Protein AF-A0AB35IP94-F1 (afdb_monomer)

Structure (mmCIF, N/CA/C/O backbone):
data_AF-A0AB35IP94-F1
#
_entry.id   AF-A0AB35IP94-F1
#
loop_
_atom_site.group_PDB
_atom_site.id
_atom_site.type_symbol
_atom_site.label_atom_id
_atom_site.label_alt_id
_atom_site.label_comp_id
_atom_site.label_asym_id
_atom_site.label_entity_id
_atom_site.label_seq_id
_atom_site.pdbx_PDB_ins_code
_atom_site.Cartn_x
_atom_site.Cartn_y
_atom_site.Cartn_z
_atom_site.occupancy
_atom_site.B_iso_or_equiv
_atom_site.auth_seq_id
_atom_site.auth_comp_id
_atom_site.auth_asym_id
_atom_site.auth_atom_id
_atom_site.pdbx_PDB_model_num
ATOM 1 N N . MET A 1 1 ? -16.765 -19.077 16.917 1.00 45.41 1 MET A N 1
ATOM 2 C CA . MET A 1 1 ? -15.746 -18.334 17.699 1.00 45.41 1 MET A CA 1
ATOM 3 C C . MET A 1 1 ? -14.908 -17.396 16.822 1.00 45.41 1 MET A C 1
ATOM 5 O O . MET A 1 1 ? -14.876 -16.208 17.112 1.00 45.41 1 MET A O 1
ATOM 9 N N . ILE A 1 2 ? -14.330 -17.874 15.710 1.00 42.56 2 ILE A N 1
ATOM 10 C CA . ILE A 1 2 ? -13.545 -17.055 14.756 1.00 42.56 2 ILE A CA 1
ATOM 11 C C . ILE A 1 2 ? -14.388 -15.956 14.077 1.00 42.56 2 ILE A C 1
ATOM 13 O O . ILE A 1 2 ? -13.947 -14.817 13.975 1.00 42.56 2 ILE A O 1
ATOM 17 N N . HIS A 1 3 ? -15.640 -16.247 13.704 1.00 39.75 3 HIS A N 1
ATOM 18 C CA . HIS A 1 3 ? -16.524 -15.259 13.068 1.00 39.75 3 HIS A CA 1
ATOM 19 C C . HIS A 1 3 ? -16.846 -14.049 13.974 1.00 39.75 3 HIS A C 1
ATOM 21 O O . HIS A 1 3 ? -16.856 -12.913 13.506 1.00 39.75 3 HIS A O 1
ATOM 27 N N . ASN A 1 4 ? -16.995 -14.269 15.289 1.00 45.69 4 ASN A N 1
ATOM 28 C CA . ASN A 1 4 ? -17.190 -13.192 16.273 1.00 45.69 4 ASN A CA 1
ATOM 29 C C . ASN A 1 4 ? -15.916 -12.373 16.526 1.00 45.69 4 ASN A C 1
ATOM 31 O O . ASN A 1 4 ? -16.014 -11.186 16.826 1.00 45.69 4 ASN A O 1
ATOM 35 N N . LEU A 1 5 ? -14.731 -12.983 16.411 1.00 46.47 5 LEU A N 1
ATOM 36 C CA . LEU A 1 5 ? -13.458 -12.257 16.442 1.00 46.47 5 LEU A CA 1
ATOM 37 C C . LEU A 1 5 ? -13.356 -11.332 15.226 1.00 46.47 5 LEU A C 1
ATOM 39 O O . LEU A 1 5 ? -13.139 -10.137 15.399 1.00 46.47 5 LEU A O 1
ATOM 43 N N . ILE A 1 6 ? -13.638 -11.849 14.026 1.00 49.59 6 ILE A N 1
ATOM 44 C CA . ILE A 1 6 ? -13.639 -11.077 12.773 1.00 49.59 6 ILE A CA 1
ATOM 45 C C . ILE A 1 6 ? -14.646 -9.915 12.829 1.00 49.59 6 ILE A C 1
ATOM 47 O O . ILE A 1 6 ? -14.316 -8.806 12.424 1.00 49.59 6 ILE A O 1
ATOM 51 N N . GLN A 1 7 ? -15.842 -10.117 13.396 1.00 44.97 7 GLN A N 1
ATOM 52 C CA . GLN A 1 7 ? -16.813 -9.028 13.579 1.00 44.97 7 GLN A CA 1
ATOM 53 C C . GLN A 1 7 ? -16.401 -7.984 14.631 1.00 44.97 7 GLN A C 1
ATOM 55 O O . GLN A 1 7 ? -16.790 -6.821 14.508 1.00 44.97 7 GLN A O 1
ATOM 60 N N . LYS A 1 8 ? -15.632 -8.366 15.663 1.00 48.12 8 LYS A N 1
ATOM 61 C CA . LYS A 1 8 ? -15.087 -7.423 16.659 1.00 48.12 8 LYS A CA 1
ATOM 62 C C . LYS A 1 8 ? -13.948 -6.577 16.096 1.00 48.12 8 LYS A C 1
ATOM 64 O O . LYS A 1 8 ? -13.815 -5.420 16.486 1.0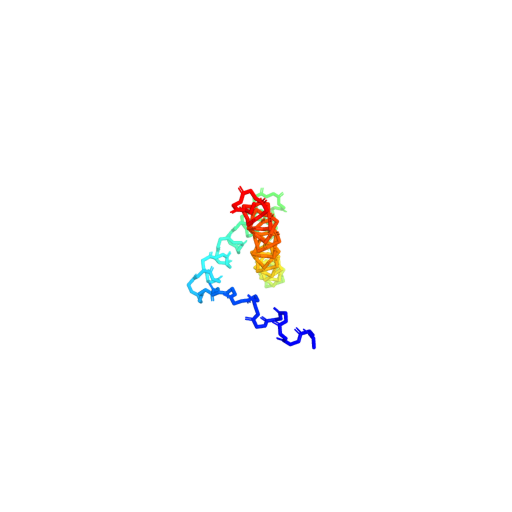0 48.12 8 LYS A O 1
ATOM 69 N N . PHE A 1 9 ? -13.189 -7.107 15.140 1.00 52.06 9 PHE A N 1
ATOM 70 C CA . PHE A 1 9 ? -12.271 -6.342 14.296 1.00 52.06 9 PHE A CA 1
ATOM 71 C C . PHE A 1 9 ? -13.034 -5.558 13.228 1.00 52.06 9 PHE A C 1
ATOM 73 O O . PHE A 1 9 ? -12.808 -5.701 12.029 1.00 52.06 9 PHE A O 1
ATOM 80 N N . LYS A 1 10 ? -13.953 -4.692 13.661 1.00 51.28 10 LYS A N 1
ATOM 81 C CA . LYS A 1 10 ? -14.643 -3.719 12.809 1.00 51.28 10 LYS A CA 1
ATOM 82 C C . LYS A 1 10 ? -13.673 -2.601 12.408 1.00 51.28 10 LYS A C 1
ATOM 84 O O . LYS A 1 10 ? -13.900 -1.423 12.669 1.00 51.28 10 LYS A O 1
ATOM 89 N N . ILE A 1 11 ? -12.558 -2.962 11.784 1.00 58.91 11 ILE A N 1
ATOM 90 C CA . ILE A 1 11 ? -11.606 -1.997 11.260 1.00 58.91 11 ILE A CA 1
ATOM 91 C C . ILE A 1 11 ? -12.276 -1.411 10.025 1.00 58.91 11 ILE A C 1
ATOM 93 O O . ILE A 1 11 ? -12.315 -2.021 8.958 1.00 58.91 11 ILE A O 1
ATOM 97 N N . LYS A 1 12 ? -12.871 -0.230 10.184 1.00 62.91 12 LYS A N 1
ATOM 98 C CA . LYS A 1 12 ? -13.316 0.581 9.053 1.00 62.91 12 LYS A CA 1
ATOM 99 C C . LYS A 1 12 ? -12.067 1.064 8.325 1.00 62.91 12 LYS A C 1
ATOM 101 O O . LYS A 1 12 ? -11.528 2.118 8.644 1.00 62.91 12 LYS A O 1
ATOM 106 N N . ILE A 1 13 ? -11.580 0.261 7.387 1.00 67.62 13 ILE A N 1
ATOM 107 C CA . ILE A 1 13 ? -10.616 0.722 6.395 1.00 67.62 13 ILE A CA 1
ATOM 108 C C . ILE A 1 13 ? -11.433 1.337 5.273 1.00 67.62 13 ILE A C 1
ATOM 110 O O . ILE A 1 13 ? -12.243 0.668 4.633 1.00 67.62 13 ILE A O 1
ATOM 114 N N . THR A 1 14 ? -11.277 2.640 5.088 1.00 79.25 14 THR A N 1
ATOM 115 C CA . THR A 1 14 ? -11.984 3.342 4.019 1.00 79.25 14 THR A CA 1
ATOM 116 C C . THR A 1 14 ? -11.302 3.074 2.680 1.00 79.25 14 THR A C 1
ATOM 118 O O . THR A 1 14 ? -10.079 2.952 2.609 1.00 79.25 14 THR A O 1
ATOM 121 N N . LEU A 1 15 ? -12.077 3.031 1.591 1.00 79.94 15 LEU A N 1
ATOM 122 C CA . LEU A 1 15 ? -11.517 2.897 0.240 1.00 79.94 15 LEU A CA 1
ATOM 123 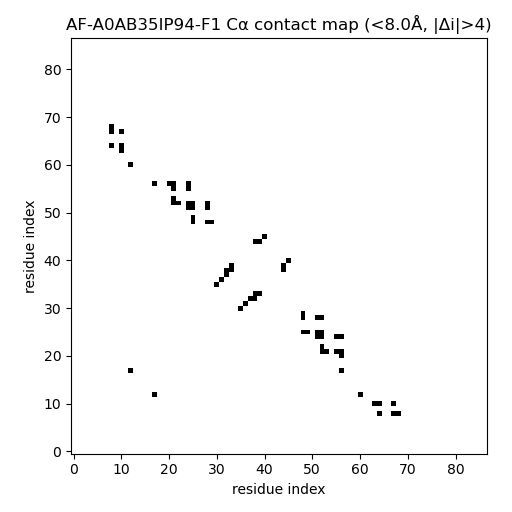C C . LEU A 1 15 ? -10.490 4.003 -0.051 1.00 79.94 15 LEU A C 1
ATOM 125 O O . LEU A 1 15 ? -9.458 3.746 -0.661 1.00 79.94 15 LEU A O 1
ATOM 129 N N . LYS A 1 16 ? -10.741 5.215 0.463 1.00 83.94 16 LYS A N 1
ATOM 130 C CA . LYS A 1 16 ? -9.811 6.344 0.383 1.00 83.94 16 LYS A CA 1
ATOM 131 C C . LYS A 1 16 ? -8.453 6.006 0.999 1.00 83.94 16 LYS A C 1
ATOM 133 O O . LYS A 1 16 ? -7.444 6.225 0.346 1.00 83.94 16 LYS A O 1
ATOM 138 N N . GLU A 1 17 ? -8.420 5.448 2.210 1.00 83.31 17 GLU A N 1
ATOM 139 C CA . GLU A 1 17 ? -7.163 5.034 2.847 1.00 83.31 17 GLU A CA 1
ATOM 140 C C . GLU A 1 17 ? -6.433 3.979 2.015 1.00 83.31 17 GLU A C 1
ATOM 142 O O . GLU A 1 17 ? -5.232 4.113 1.812 1.00 83.31 17 GLU A O 1
ATOM 147 N N . ILE A 1 18 ? -7.140 2.969 1.498 1.00 85.75 18 ILE A N 1
ATOM 148 C CA . ILE A 1 18 ? -6.529 1.920 0.663 1.00 85.75 18 ILE A CA 1
ATOM 149 C C . ILE A 1 18 ? -5.868 2.540 -0.566 1.00 85.75 18 ILE A C 1
ATOM 151 O O . ILE A 1 18 ? -4.709 2.251 -0.843 1.00 85.75 18 ILE A O 1
ATOM 155 N N . VAL A 1 19 ? -6.579 3.421 -1.271 1.00 87.50 19 VAL A N 1
ATOM 156 C CA . VAL A 1 19 ? -6.065 4.093 -2.471 1.00 87.50 19 VAL A CA 1
ATOM 157 C C . VAL A 1 19 ? -4.885 5.006 -2.135 1.00 87.50 19 VAL A C 1
ATOM 159 O O . VAL A 1 19 ? -3.898 5.014 -2.865 1.00 87.50 19 VAL A O 1
ATOM 162 N N . THR A 1 20 ? -4.943 5.745 -1.022 1.00 89.31 20 THR A N 1
ATOM 163 C CA . THR A 1 20 ? -3.832 6.600 -0.579 1.00 89.31 20 THR A CA 1
ATOM 164 C C . THR A 1 20 ? -2.590 5.778 -0.246 1.00 89.31 20 THR A C 1
ATOM 166 O O . THR A 1 20 ? -1.509 6.093 -0.737 1.00 89.31 20 THR A O 1
ATOM 169 N N . TRP A 1 21 ? -2.732 4.708 0.539 1.00 88.50 21 TRP A N 1
ATOM 170 C CA . TRP A 1 21 ? -1.613 3.834 0.889 1.00 88.50 21 TRP A CA 1
ATOM 171 C C . TRP A 1 21 ? -1.052 3.119 -0.332 1.00 88.50 21 TRP A C 1
ATOM 173 O O . TRP A 1 21 ? 0.160 3.097 -0.510 1.00 88.50 21 TRP A O 1
ATOM 183 N N . PHE A 1 22 ? -1.919 2.618 -1.211 1.00 91.56 22 PHE A N 1
ATOM 184 C CA . PHE A 1 22 ? -1.501 2.013 -2.467 1.00 91.56 22 PHE A CA 1
ATOM 185 C C . PHE A 1 22 ? -0.699 2.996 -3.324 1.00 91.56 22 PHE A C 1
ATOM 187 O O . PHE A 1 22 ? 0.390 2.656 -3.774 1.00 91.56 22 PHE A O 1
ATOM 194 N N . GLY A 1 23 ? -1.193 4.225 -3.507 1.00 89.50 23 GLY A N 1
ATOM 195 C CA . GLY A 1 23 ? -0.500 5.255 -4.281 1.00 89.50 23 GLY A CA 1
ATOM 196 C C . GLY A 1 23 ? 0.869 5.610 -3.698 1.00 89.50 23 GLY A C 1
ATOM 197 O O . GLY A 1 23 ? 1.852 5.660 -4.433 1.00 89.50 23 GLY A O 1
ATOM 198 N N . LEU A 1 24 ? 0.958 5.787 -2.376 1.00 92.12 24 LEU A N 1
ATOM 199 C CA . LEU A 1 24 ? 2.226 6.061 -1.693 1.00 92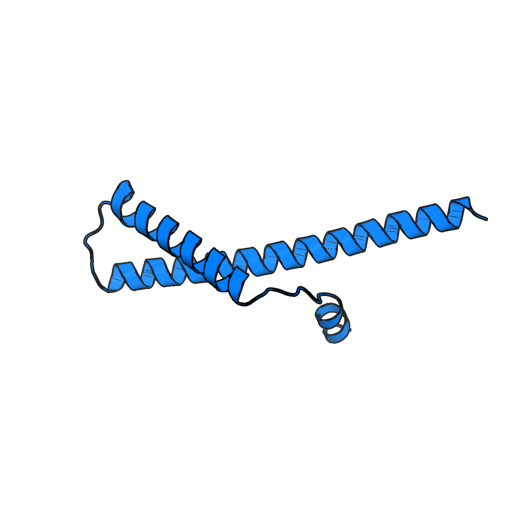.12 24 LEU A CA 1
ATOM 200 C C . LEU A 1 24 ? 3.217 4.900 -1.835 1.00 92.12 24 LEU A C 1
ATOM 202 O O . LEU A 1 24 ? 4.380 5.126 -2.164 1.00 92.12 24 LEU A O 1
ATOM 206 N N . SER A 1 25 ? 2.765 3.662 -1.631 1.00 91.50 25 SER A N 1
ATOM 207 C CA . SER A 1 25 ? 3.605 2.473 -1.788 1.00 91.50 25 SER A CA 1
ATOM 208 C C . SER A 1 25 ? 4.059 2.285 -3.232 1.00 91.50 25 SER A C 1
ATOM 210 O O . SER A 1 25 ? 5.228 1.996 -3.466 1.00 91.50 25 SER A O 1
ATOM 212 N N . PHE A 1 26 ? 3.173 2.507 -4.203 1.00 90.56 26 PHE A N 1
ATOM 213 C CA . PHE A 1 26 ? 3.501 2.415 -5.621 1.00 90.56 26 PHE A CA 1
ATOM 214 C C . PHE A 1 26 ? 4.574 3.435 -6.008 1.00 90.56 26 PHE A C 1
ATOM 216 O O . PHE A 1 26 ? 5.587 3.058 -6.587 1.00 90.56 26 PHE A O 1
ATOM 223 N N . ILE A 1 27 ? 4.403 4.706 -5.627 1.00 92.50 27 ILE A N 1
ATOM 224 C CA . ILE A 1 27 ? 5.391 5.762 -5.894 1.00 92.50 27 ILE A CA 1
ATOM 225 C C . ILE A 1 27 ? 6.720 5.454 -5.195 1.00 92.50 27 ILE A C 1
ATOM 227 O O . ILE A 1 27 ? 7.773 5.599 -5.809 1.00 92.50 27 ILE A O 1
ATOM 231 N N . GLY A 1 28 ? 6.687 4.998 -3.941 1.00 90.81 28 GLY A N 1
ATOM 232 C CA . GLY A 1 28 ? 7.894 4.669 -3.182 1.00 90.81 28 GLY A CA 1
ATOM 233 C C . GLY A 1 28 ? 8.702 3.530 -3.807 1.00 90.81 28 GLY A C 1
ATOM 234 O O . GLY A 1 28 ? 9.910 3.663 -4.002 1.00 90.81 28 GLY A O 1
ATOM 235 N N . VAL A 1 29 ? 8.043 2.427 -4.175 1.00 89.81 29 VAL A N 1
ATOM 236 C CA . VAL A 1 29 ? 8.707 1.286 -4.825 1.00 89.81 29 VAL A CA 1
ATOM 237 C C . VAL A 1 29 ? 9.189 1.671 -6.226 1.00 89.81 29 VAL A C 1
ATOM 239 O O . VAL A 1 29 ? 10.309 1.334 -6.601 1.00 89.81 29 VAL A O 1
ATOM 242 N N . PHE A 1 30 ? 8.391 2.430 -6.979 1.00 89.62 30 PHE A N 1
ATOM 243 C CA . PHE A 1 30 ? 8.774 2.925 -8.301 1.00 89.62 30 PHE A CA 1
ATOM 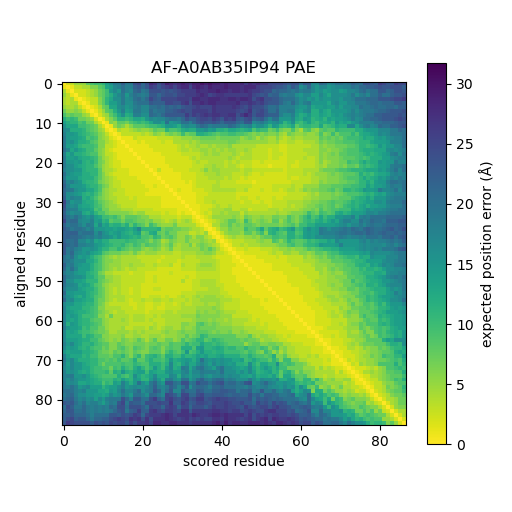244 C C . PHE A 1 30 ? 10.020 3.820 -8.241 1.00 89.62 30 PHE A C 1
ATOM 246 O O . PHE A 1 30 ? 10.963 3.623 -9.007 1.00 89.62 30 PHE A O 1
ATOM 253 N N . ALA A 1 31 ? 10.063 4.755 -7.288 1.00 88.56 31 ALA A N 1
ATOM 254 C CA . ALA A 1 31 ? 11.221 5.610 -7.057 1.00 88.56 31 ALA A CA 1
ATOM 255 C C . ALA A 1 31 ? 12.460 4.788 -6.675 1.00 88.56 31 ALA A C 1
ATOM 257 O O . ALA A 1 31 ? 13.532 5.019 -7.226 1.00 88.56 31 ALA A O 1
ATOM 258 N N . ALA A 1 32 ? 12.323 3.782 -5.806 1.00 88.19 32 ALA A N 1
ATOM 259 C CA . ALA A 1 32 ? 13.433 2.893 -5.465 1.00 88.19 32 ALA A CA 1
ATOM 260 C C . ALA A 1 32 ? 13.971 2.147 -6.699 1.00 88.19 32 ALA A C 1
ATOM 262 O O . ALA A 1 32 ? 15.180 2.065 -6.901 1.00 88.19 32 ALA A O 1
ATOM 263 N N . TYR A 1 33 ? 13.091 1.657 -7.570 1.00 84.62 33 TYR A N 1
ATOM 264 C CA . TYR A 1 33 ? 13.478 0.962 -8.797 1.00 84.62 33 TYR A CA 1
ATOM 265 C C . TYR A 1 33 ? 14.250 1.840 -9.789 1.00 84.62 33 TYR A C 1
ATOM 267 O O . TYR A 1 33 ? 15.238 1.392 -10.372 1.00 84.62 33 TYR A O 1
ATOM 275 N N . ILE A 1 34 ? 13.836 3.095 -9.957 1.00 85.38 34 ILE A N 1
ATOM 276 C CA . ILE A 1 34 ? 14.506 4.026 -10.873 1.00 85.38 34 ILE A CA 1
ATOM 277 C C . ILE A 1 34 ? 15.798 4.571 -10.257 1.00 85.38 34 ILE A C 1
ATOM 279 O O . ILE A 1 34 ? 16.841 4.608 -10.912 1.00 85.38 34 ILE A O 1
ATOM 283 N N . SER A 1 35 ? 15.744 4.998 -8.996 1.00 83.62 35 SER A N 1
ATOM 284 C CA . SER A 1 35 ? 16.844 5.715 -8.350 1.00 83.62 35 SER A CA 1
ATOM 285 C C . SER A 1 35 ? 17.935 4.801 -7.802 1.00 83.62 35 SER A C 1
ATOM 287 O O . SER A 1 35 ? 19.090 5.208 -7.811 1.00 83.62 35 SER A O 1
ATOM 289 N N . VAL A 1 36 ? 17.598 3.596 -7.327 1.00 79.62 36 VAL A N 1
ATOM 290 C CA . VAL A 1 36 ? 18.569 2.670 -6.711 1.00 79.62 36 VAL A CA 1
ATOM 291 C C . VAL A 1 36 ? 19.015 1.597 -7.695 1.00 79.62 36 VAL A C 1
ATOM 293 O O . VAL A 1 36 ? 20.202 1.311 -7.796 1.00 79.62 36 VAL A O 1
ATOM 296 N N . PHE A 1 37 ? 18.073 1.003 -8.430 1.00 76.38 37 PHE A N 1
ATOM 297 C CA . PHE A 1 37 ? 18.373 -0.120 -9.323 1.00 76.38 37 PHE A CA 1
ATOM 298 C C . PHE A 1 37 ? 18.663 0.299 -10.768 1.00 76.38 37 PHE A C 1
ATOM 300 O O . PHE A 1 37 ? 19.045 -0.559 -11.560 1.00 76.38 37 PHE A O 1
ATOM 307 N N . HIS A 1 38 ? 18.469 1.581 -11.113 1.00 78.44 38 HIS A N 1
ATOM 308 C CA . HIS A 1 38 ? 18.634 2.124 -12.471 1.00 78.44 38 HIS A CA 1
ATOM 309 C C . HIS A 1 38 ? 18.010 1.233 -13.549 1.00 78.44 38 HIS A C 1
ATOM 311 O O . HIS A 1 38 ? 18.572 1.019 -14.623 1.00 78.44 38 HIS A O 1
ATOM 317 N N . ARG A 1 39 ? 16.851 0.655 -13.229 1.00 73.25 39 ARG A N 1
ATOM 318 C CA . ARG A 1 39 ? 16.229 -0.364 -14.064 1.00 73.25 39 ARG A CA 1
ATOM 319 C C . ARG A 1 39 ? 15.527 0.292 -15.252 1.00 73.25 39 ARG A C 1
ATOM 321 O O . ARG A 1 39 ? 14.886 1.332 -15.103 1.00 73.25 39 ARG A O 1
ATOM 328 N N . GLU A 1 40 ? 15.629 -0.329 -16.423 1.00 80.50 40 GLU A N 1
ATOM 329 C CA . GLU A 1 40 ? 14.929 0.139 -17.619 1.00 80.50 40 GLU A CA 1
ATOM 330 C C . GLU A 1 40 ? 13.410 0.037 -17.448 1.00 80.50 40 GLU A C 1
ATOM 332 O O . GLU A 1 40 ? 12.883 -0.943 -16.911 1.00 80.50 40 GLU A O 1
ATOM 337 N N . LEU A 1 41 ? 12.699 1.055 -17.939 1.00 83.19 41 LEU A N 1
ATOM 338 C CA . LEU A 1 41 ? 11.243 1.106 -17.893 1.00 83.19 41 LEU A CA 1
ATOM 339 C C . LEU A 1 41 ? 10.659 0.076 -18.862 1.00 83.19 41 LEU A C 1
ATOM 341 O O . LEU A 1 41 ? 10.551 0.315 -20.063 1.00 83.19 41 LEU A O 1
ATOM 345 N N . ASN A 1 42 ? 10.253 -1.070 -18.325 1.00 85.81 42 ASN A N 1
ATOM 346 C CA . ASN A 1 42 ? 9.589 -2.128 -19.074 1.00 85.81 42 ASN A CA 1
ATOM 347 C C . ASN A 1 42 ? 8.358 -2.662 -18.327 1.00 85.81 42 ASN A C 1
ATOM 349 O O . ASN A 1 42 ? 8.164 -2.421 -17.134 1.00 85.81 42 ASN A O 1
ATOM 353 N N . SER A 1 43 ? 7.501 -3.394 -19.038 1.00 84.19 43 SER A N 1
ATOM 354 C CA . SER A 1 43 ? 6.237 -3.912 -18.494 1.00 84.19 43 SER A CA 1
ATOM 355 C C . SER A 1 43 ? 6.434 -4.846 -17.295 1.00 84.19 43 SER A C 1
ATOM 357 O O . SER A 1 43 ? 5.630 -4.824 -16.364 1.00 84.19 43 SER A O 1
ATOM 359 N N . THR A 1 44 ? 7.521 -5.620 -17.274 1.00 88.00 44 THR A N 1
ATOM 360 C CA . THR A 1 44 ? 7.876 -6.486 -16.142 1.00 88.00 44 THR A CA 1
ATOM 361 C C . THR A 1 44 ? 8.168 -5.689 -14.873 1.00 88.00 44 THR A C 1
ATOM 363 O O . THR A 1 44 ? 7.684 -6.054 -13.806 1.00 88.00 44 THR A O 1
ATOM 366 N N . MET A 1 45 ? 8.863 -4.553 -14.983 1.00 86.75 45 MET A N 1
ATOM 367 C CA . MET A 1 45 ? 9.128 -3.668 -13.850 1.00 86.75 45 MET A CA 1
ATOM 368 C C . MET A 1 45 ? 7.828 -3.120 -13.251 1.00 86.75 45 MET A C 1
ATOM 370 O O . MET A 1 45 ? 7.656 -3.141 -12.035 1.00 86.75 45 MET A O 1
ATOM 374 N N . PHE A 1 46 ? 6.889 -2.667 -14.086 1.00 86.94 46 PHE A N 1
ATOM 375 C CA . PHE A 1 46 ? 5.596 -2.167 -13.606 1.00 86.94 46 PHE A CA 1
ATOM 376 C C . PHE A 1 46 ? 4.796 -3.238 -12.859 1.00 86.94 46 PHE A C 1
ATOM 378 O O . PHE A 1 46 ? 4.160 -2.927 -11.851 1.00 86.94 46 PHE A O 1
ATOM 385 N N . TRP A 1 47 ? 4.864 -4.496 -13.305 1.00 89.56 47 TRP A N 1
ATOM 386 C CA . TRP A 1 47 ? 4.226 -5.607 -12.600 1.00 89.56 47 TRP A CA 1
ATOM 387 C C . TRP A 1 47 ? 4.847 -5.880 -11.234 1.00 89.56 47 TRP A C 1
ATOM 389 O O . TRP A 1 47 ? 4.120 -6.092 -10.264 1.00 89.56 47 TRP A O 1
ATOM 399 N N . GLU A 1 48 ? 6.175 -5.837 -11.140 1.00 88.38 48 GLU A N 1
ATOM 400 C CA . GLU A 1 48 ? 6.880 -5.998 -9.868 1.00 88.38 48 GLU A CA 1
ATOM 401 C C . GLU A 1 48 ? 6.523 -4.866 -8.893 1.00 88.38 48 GLU A C 1
ATOM 403 O O . GLU A 1 48 ? 6.115 -5.131 -7.762 1.00 88.38 48 GLU A O 1
ATOM 408 N N . VAL A 1 49 ? 6.579 -3.606 -9.343 1.00 90.06 49 VAL A N 1
ATOM 409 C CA . VAL A 1 49 ? 6.194 -2.434 -8.534 1.00 90.06 49 VAL A CA 1
ATOM 410 C C . VAL A 1 49 ? 4.748 -2.556 -8.046 1.00 90.06 49 VAL A C 1
ATOM 412 O O . VAL A 1 49 ? 4.468 -2.310 -6.871 1.00 90.06 49 VAL A O 1
ATOM 415 N N . PHE A 1 50 ? 3.830 -2.983 -8.918 1.00 90.06 50 PHE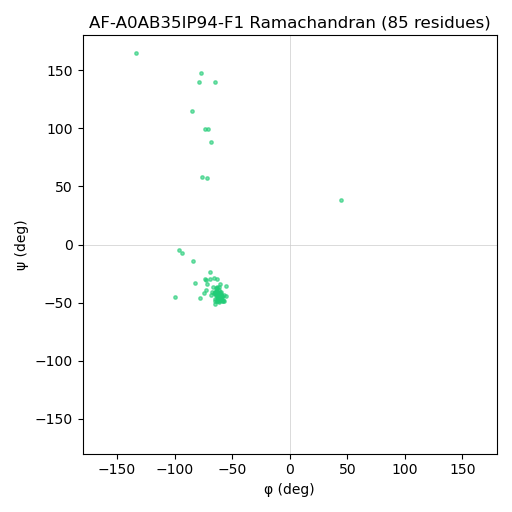 A N 1
ATOM 416 C CA . PHE A 1 50 ? 2.437 -3.220 -8.551 1.00 90.06 50 PHE A CA 1
ATOM 417 C C . PHE A 1 50 ? 2.304 -4.314 -7.484 1.00 90.06 50 PHE A C 1
ATOM 419 O O . PHE A 1 50 ? 1.623 -4.108 -6.478 1.00 90.06 50 PHE A O 1
ATOM 426 N N . ALA A 1 51 ? 2.974 -5.456 -7.662 1.00 91.06 51 ALA A N 1
ATOM 427 C CA . ALA A 1 51 ? 2.930 -6.563 -6.709 1.00 91.06 51 ALA A CA 1
ATOM 428 C C . ALA A 1 51 ? 3.451 -6.142 -5.326 1.00 91.06 51 ALA A C 1
ATOM 430 O O . ALA A 1 51 ? 2.800 -6.404 -4.311 1.00 91.06 51 ALA A O 1
ATOM 431 N N . TYR A 1 52 ? 4.571 -5.417 -5.275 1.00 91.06 52 TYR A N 1
ATOM 432 C CA . TYR A 1 52 ? 5.102 -4.879 -4.023 1.00 91.06 52 TYR A CA 1
ATOM 433 C C . TYR A 1 52 ? 4.155 -3.864 -3.377 1.00 91.06 52 TYR A C 1
ATOM 435 O O . TYR A 1 52 ? 3.936 -3.925 -2.166 1.00 91.06 52 TYR A O 1
ATOM 443 N N . ALA A 1 53 ? 3.539 -2.972 -4.157 1.00 90.44 53 ALA A N 1
ATOM 444 C CA . ALA A 1 53 ? 2.562 -2.020 -3.635 1.00 90.44 53 ALA A CA 1
ATOM 445 C C . ALA A 1 53 ? 1.348 -2.726 -3.002 1.00 90.44 53 ALA A C 1
ATOM 447 O O . ALA A 1 53 ? 0.905 -2.337 -1.920 1.00 90.44 53 ALA A O 1
ATOM 448 N N . VAL A 1 54 ? 0.852 -3.808 -3.615 1.00 90.00 54 VAL A N 1
ATOM 449 C CA . VAL A 1 54 ? -0.225 -4.635 -3.041 1.00 90.00 54 VAL A CA 1
ATOM 450 C C . VAL A 1 54 ? 0.209 -5.281 -1.723 1.00 90.00 54 VAL A C 1
ATOM 452 O O . VAL A 1 54 ? -0.537 -5.219 -0.744 1.00 90.00 54 VAL A O 1
ATOM 455 N N . ILE A 1 55 ? 1.417 -5.852 -1.657 1.00 91.62 55 ILE A N 1
ATOM 456 C CA . ILE A 1 55 ? 1.952 -6.462 -0.427 1.00 91.62 55 ILE A CA 1
ATOM 457 C C . ILE A 1 55 ? 2.013 -5.431 0.709 1.00 91.62 55 ILE A C 1
ATOM 459 O O . ILE A 1 55 ? 1.574 -5.719 1.823 1.00 91.62 55 ILE A O 1
ATOM 463 N N . PHE A 1 56 ? 2.483 -4.213 0.433 1.00 88.69 56 PHE A N 1
ATOM 464 C CA . PHE A 1 56 ? 2.525 -3.135 1.426 1.00 88.69 56 PHE A CA 1
ATOM 465 C C . PHE A 1 56 ? 1.141 -2.776 1.972 1.00 88.69 56 PHE A C 1
ATOM 467 O O . PHE A 1 56 ? 0.975 -2.617 3.183 1.00 88.69 56 PHE A O 1
ATOM 474 N N . VAL A 1 57 ? 0.133 -2.692 1.103 1.00 87.38 57 VAL A N 1
ATOM 475 C CA . VAL A 1 57 ? -1.250 -2.429 1.522 1.00 87.38 57 VAL A CA 1
ATOM 476 C C . VAL A 1 57 ? -1.772 -3.555 2.415 1.00 87.38 57 VAL A C 1
ATOM 478 O O . VAL A 1 57 ? -2.378 -3.277 3.450 1.00 87.38 57 VAL A O 1
ATOM 481 N N . VAL A 1 58 ? -1.499 -4.819 2.078 1.00 87.38 58 VAL A N 1
ATOM 482 C CA . VAL A 1 58 ? -1.888 -5.971 2.910 1.00 87.38 58 VAL A CA 1
ATOM 483 C C . VAL A 1 58 ? -1.223 -5.910 4.286 1.00 87.38 58 VAL A C 1
ATOM 485 O O . VAL A 1 58 ? -1.910 -6.067 5.297 1.00 87.38 58 VAL A O 1
ATOM 488 N N . ILE A 1 59 ? 0.081 -5.619 4.346 1.00 88.81 59 ILE A N 1
ATOM 489 C CA . ILE A 1 59 ? 0.809 -5.454 5.612 1.00 88.81 59 ILE A CA 1
ATOM 490 C C . ILE A 1 59 ? 0.183 -4.329 6.440 1.00 88.81 59 ILE A C 1
ATOM 492 O O . ILE A 1 59 ? -0.066 -4.514 7.625 1.00 88.81 59 ILE A O 1
ATOM 496 N N . MET A 1 60 ? -0.148 -3.190 5.831 1.00 85.19 60 MET A N 1
ATOM 497 C CA . MET A 1 60 ? -0.797 -2.075 6.529 1.00 85.19 60 MET A CA 1
ATOM 498 C C . MET A 1 60 ? -2.170 -2.446 7.095 1.00 85.19 60 MET A C 1
ATOM 500 O O . MET A 1 60 ? -2.479 -2.107 8.240 1.00 85.19 60 MET A O 1
ATOM 504 N N . ILE A 1 61 ? -2.985 -3.172 6.325 1.00 83.00 61 ILE A N 1
ATOM 505 C CA . ILE A 1 61 ? -4.276 -3.695 6.789 1.00 83.00 61 ILE A CA 1
ATOM 506 C C . ILE A 1 61 ? -4.062 -4.618 7.993 1.00 83.00 61 ILE A C 1
ATOM 508 O O . ILE A 1 61 ? -4.753 -4.476 9.006 1.00 83.00 61 ILE A O 1
ATOM 512 N N . MET A 1 62 ? -3.088 -5.528 7.923 1.00 81.94 62 MET A N 1
ATOM 513 C CA . MET A 1 62 ? -2.762 -6.429 9.029 1.00 81.94 62 MET A CA 1
ATOM 514 C C . MET A 1 62 ? -2.248 -5.680 10.260 1.00 81.94 62 MET A C 1
ATOM 516 O O . MET A 1 62 ? -2.721 -5.949 11.360 1.00 81.94 62 MET A O 1
ATOM 520 N N . THR A 1 63 ? -1.369 -4.693 10.097 1.00 83.94 63 THR A N 1
ATOM 521 C CA . THR A 1 63 ? -0.849 -3.866 11.196 1.00 83.94 63 THR A CA 1
ATOM 522 C C . THR A 1 63 ? -1.964 -3.083 11.882 1.00 83.94 63 THR A C 1
ATOM 524 O O . THR A 1 63 ? -2.059 -3.091 13.108 1.00 83.94 63 THR A O 1
ATOM 527 N N . LYS A 1 64 ? -2.869 -2.460 11.115 1.00 77.62 64 LYS A N 1
ATOM 528 C CA . LYS A 1 64 ? -4.031 -1.746 11.671 1.00 77.62 64 LYS A CA 1
ATOM 529 C C . LYS A 1 64 ? -4.974 -2.707 12.396 1.00 77.62 64 LYS A C 1
ATOM 531 O O . LYS A 1 64 ? -5.499 -2.377 13.459 1.00 77.62 64 LYS A O 1
ATOM 536 N N . SER A 1 65 ? -5.138 -3.913 11.852 1.00 76.00 65 SER A N 1
ATOM 537 C CA . SER A 1 65 ? -5.894 -4.978 12.511 1.00 76.00 65 SER A CA 1
ATOM 538 C C . SER A 1 65 ? -5.266 -5.372 13.837 1.00 76.00 65 SER A C 1
ATOM 540 O O . SER A 1 65 ? -5.944 -5.400 14.857 1.00 76.00 65 SER A O 1
ATOM 542 N N . TYR A 1 66 ? -3.961 -5.611 13.844 1.00 75.81 66 TYR A N 1
ATOM 543 C CA . TYR A 1 66 ? -3.219 -6.005 15.028 1.00 75.81 66 TYR A CA 1
ATOM 544 C C . TYR A 1 66 ? -3.214 -4.913 16.107 1.00 75.81 66 TYR A C 1
ATOM 546 O O . TYR A 1 66 ? -3.433 -5.215 17.276 1.00 75.81 66 TYR A O 1
ATOM 554 N N . SER A 1 67 ? -3.079 -3.639 15.728 1.00 72.38 67 SER A N 1
ATOM 555 C CA . SER A 1 67 ? -3.196 -2.513 16.666 1.00 72.38 67 SER A CA 1
ATOM 556 C C . SER A 1 67 ? -4.553 -2.511 17.369 1.00 72.38 67 SE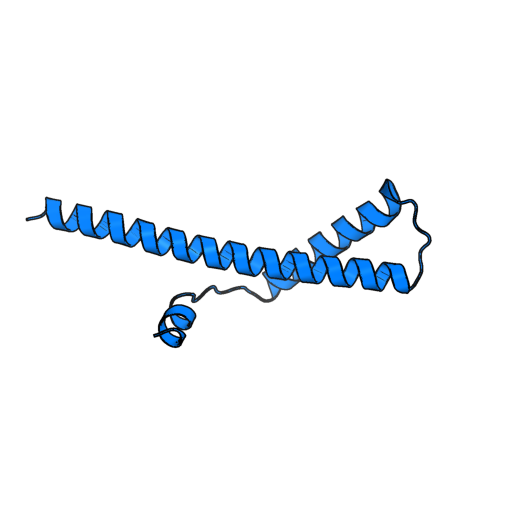R A C 1
ATOM 558 O O . SER A 1 67 ? -4.619 -2.472 18.591 1.00 72.38 67 SER A O 1
ATOM 560 N N . HIS A 1 68 ? -5.644 -2.674 16.613 1.00 71.75 68 HIS A N 1
ATOM 561 C CA . HIS A 1 68 ? -6.992 -2.719 17.182 1.00 71.75 68 HIS A CA 1
ATOM 562 C C . HIS A 1 68 ? -7.195 -3.915 18.135 1.00 71.75 68 HIS A C 1
ATOM 564 O O . HIS A 1 68 ? -7.989 -3.846 19.075 1.00 71.75 68 HIS A O 1
ATOM 570 N N . TYR A 1 69 ? -6.490 -5.029 17.907 1.00 72.44 69 TYR A N 1
ATOM 571 C CA . TYR A 1 69 ? -6.508 -6.179 18.817 1.00 72.44 69 TYR A CA 1
ATOM 572 C C . TYR A 1 69 ? -5.897 -5.810 20.162 1.00 72.44 69 TYR A C 1
ATOM 574 O O . TYR A 1 69 ? -6.484 -6.058 21.216 1.00 72.44 69 TYR A O 1
ATOM 582 N N . ILE A 1 70 ? -4.703 -5.225 20.086 1.00 75.56 70 ILE A N 1
ATOM 583 C CA . ILE A 1 70 ? -3.895 -4.836 21.227 1.00 75.56 70 ILE A CA 1
ATOM 584 C C . ILE A 1 70 ? -4.631 -3.784 22.053 1.00 75.56 70 ILE A C 1
ATOM 586 O O . ILE A 1 70 ? -4.760 -3.955 23.265 1.00 75.56 70 ILE A O 1
ATOM 590 N N . ASP A 1 71 ? -5.185 -2.759 21.409 1.00 72.06 71 ASP A N 1
ATOM 591 C CA . ASP A 1 71 ? -5.941 -1.707 22.087 1.00 72.06 71 ASP A CA 1
ATOM 592 C C . ASP A 1 71 ? -7.131 -2.298 22.856 1.00 72.06 71 ASP A C 1
ATOM 594 O O . ASP A 1 71 ? -7.317 -2.017 24.039 1.00 72.06 71 ASP A O 1
ATOM 598 N N . GLY A 1 72 ? -7.886 -3.215 22.237 1.00 71.38 72 GLY A N 1
ATOM 599 C CA . GLY A 1 72 ? -8.972 -3.930 22.913 1.00 71.38 72 GLY A CA 1
ATOM 600 C C . GLY A 1 72 ? -8.498 -4.803 24.084 1.00 71.38 72 GLY A C 1
ATOM 601 O O . GLY A 1 72 ? -9.170 -4.881 25.118 1.00 71.38 72 GLY A O 1
ATOM 60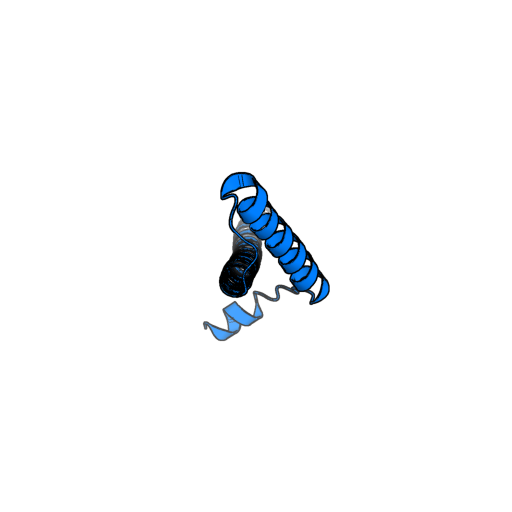2 N N . TYR A 1 73 ? -7.334 -5.445 23.953 1.00 71.12 73 TYR A N 1
ATOM 603 C CA . TYR A 1 73 ? -6.733 -6.254 25.012 1.00 71.12 73 TYR A CA 1
ATOM 604 C C . TYR A 1 73 ? -6.333 -5.402 26.226 1.00 71.12 73 TYR A C 1
ATOM 606 O O . TYR A 1 73 ? -6.688 -5.752 27.360 1.00 71.12 73 TYR A O 1
ATOM 614 N N . TYR A 1 74 ? -5.663 -4.269 26.003 1.00 67.56 74 TYR A N 1
ATOM 615 C CA . TYR A 1 74 ? -5.254 -3.348 27.066 1.00 67.56 74 TYR A CA 1
ATOM 616 C C . TYR A 1 74 ? -6.445 -2.639 27.714 1.00 67.56 74 TYR A C 1
ATOM 618 O O . TYR A 1 74 ? -6.523 -2.612 28.944 1.00 67.56 74 TYR A O 1
ATOM 626 N N . GLN A 1 75 ? -7.419 -2.167 26.930 1.00 67.94 75 GLN A N 1
ATOM 627 C CA . GLN A 1 75 ? -8.646 -1.557 27.458 1.00 67.94 75 GLN A CA 1
ATOM 628 C C . GLN A 1 75 ? -9.359 -2.516 28.428 1.00 67.94 75 GLN A C 1
ATOM 630 O O . GLN A 1 75 ? -9.722 -2.140 29.542 1.00 67.94 75 GLN A O 1
ATOM 635 N N . SER A 1 76 ? -9.457 -3.801 28.061 1.00 66.25 76 SER A N 1
ATOM 636 C CA . SER A 1 76 ? -10.083 -4.820 28.914 1.00 66.25 76 SER A CA 1
ATOM 637 C C . SER A 1 76 ? -9.327 -5.092 30.224 1.00 66.25 76 SER A C 1
ATOM 639 O O . SER A 1 76 ? -9.943 -5.465 31.226 1.00 66.25 76 SER A O 1
ATOM 641 N N . HIS A 1 77 ? -8.001 -4.910 30.243 1.00 67.19 77 HIS A N 1
ATOM 642 C CA . HIS A 1 77 ? -7.191 -5.039 31.456 1.00 67.19 77 HIS A CA 1
ATOM 643 C C . HIS A 1 77 ? -7.375 -3.836 32.385 1.00 67.19 77 HIS A C 1
ATOM 645 O O . HIS A 1 77 ? -7.540 -4.019 33.593 1.00 67.19 77 HIS A O 1
ATOM 651 N N . ILE A 1 78 ? -7.415 -2.622 31.832 1.00 64.00 78 ILE A N 1
ATOM 652 C CA . ILE A 1 78 ? -7.647 -1.391 32.598 1.00 64.00 78 ILE A CA 1
ATOM 653 C C . ILE A 1 78 ? -9.046 -1.412 33.232 1.00 64.00 78 ILE A C 1
ATOM 655 O O . ILE A 1 78 ? -9.180 -1.157 34.432 1.00 64.00 78 ILE A O 1
ATOM 659 N N . ASP A 1 79 ? -10.079 -1.814 32.489 1.00 64.62 79 ASP A N 1
ATOM 660 C CA . ASP A 1 79 ? -11.451 -1.899 33.008 1.00 64.62 79 ASP A CA 1
ATOM 661 C C . ASP A 1 79 ? -11.572 -2.905 34.163 1.00 64.62 79 ASP A C 1
ATOM 663 O O . ASP A 1 79 ? -12.174 -2.609 35.200 1.00 64.62 79 ASP A O 1
ATOM 667 N N . LYS A 1 80 ? -10.922 -4.074 34.052 1.00 63.53 80 LYS A N 1
ATOM 668 C CA . LYS A 1 80 ? -10.880 -5.073 35.137 1.00 63.53 80 LYS A CA 1
ATOM 669 C C . LYS A 1 80 ? -10.207 -4.539 36.403 1.00 63.53 80 LYS A C 1
ATOM 671 O O . LYS A 1 80 ? -10.667 -4.840 37.507 1.00 63.53 80 LYS A O 1
ATOM 676 N N . HIS A 1 81 ? -9.140 -3.753 36.266 1.00 60.22 81 HIS A N 1
ATOM 677 C CA . HIS A 1 81 ? -8.472 -3.121 37.407 1.00 60.22 81 HIS A CA 1
ATOM 678 C C . HIS A 1 81 ? -9.296 -1.982 38.020 1.00 60.22 81 HIS A C 1
ATOM 680 O O . HIS A 1 81 ? -9.298 -1.814 39.240 1.00 60.22 81 HIS A O 1
ATOM 686 N N . THR A 1 82 ? -10.044 -1.244 37.203 1.00 59.88 82 THR A N 1
ATOM 687 C CA . THR A 1 82 ? -10.876 -0.121 37.657 1.00 59.88 82 THR A CA 1
ATOM 688 C C . THR A 1 82 ? -12.112 -0.608 38.420 1.00 59.88 82 THR A C 1
ATOM 690 O O . THR A 1 82 ? -12.455 -0.051 39.461 1.00 59.88 82 THR A O 1
ATOM 693 N N . ILE A 1 83 ? -12.737 -1.705 37.974 1.00 57.53 83 ILE A N 1
ATOM 694 C CA . ILE A 1 83 ? -13.886 -2.325 38.657 1.00 57.53 83 ILE A CA 1
ATOM 695 C C . ILE A 1 83 ? -13.479 -2.914 40.017 1.00 57.53 83 ILE A C 1
ATOM 697 O O . ILE A 1 83 ? -14.233 -2.801 40.981 1.00 57.53 83 ILE A O 1
ATOM 701 N N . LYS A 1 84 ? -12.272 -3.487 40.137 1.00 57.41 84 LYS A N 1
ATOM 702 C CA . LYS A 1 84 ? -11.759 -4.007 41.417 1.00 57.41 84 LYS A CA 1
ATOM 703 C C . LYS A 1 84 ? -11.428 -2.924 42.449 1.00 57.41 84 LYS A C 1
ATOM 705 O O . LYS A 1 84 ? -11.417 -3.242 43.626 1.00 57.41 84 LYS A O 1
ATOM 710 N N . ARG A 1 85 ? -11.156 -1.681 42.036 1.00 56.38 85 ARG A N 1
ATOM 711 C CA . ARG A 1 85 ? -10.901 -0.551 42.953 1.00 56.38 85 ARG A CA 1
ATOM 712 C C . ARG A 1 85 ? -12.171 0.135 43.471 1.00 56.38 85 ARG A C 1
ATOM 714 O O . ARG A 1 85 ? -12.073 0.939 44.388 1.00 56.38 85 ARG A O 1
ATOM 721 N N . LYS A 1 86 ? -13.333 -0.127 42.861 1.00 53.66 86 LYS A N 1
ATOM 722 C CA . LYS A 1 86 ? -14.633 0.442 43.269 1.00 53.66 86 LYS A CA 1
ATOM 723 C C . LYS A 1 86 ? -15.460 -0.478 44.180 1.00 53.66 86 LYS A C 1
ATOM 725 O O . LYS A 1 86 ? -16.537 -0.066 44.600 1.00 53.66 86 LYS A O 1
ATOM 730 N N . LYS A 1 87 ? -14.996 -1.703 44.436 1.00 47.28 87 LYS A N 1
ATOM 731 C CA . LYS A 1 87 ? -15.538 -2.610 45.459 1.00 47.28 87 LYS A CA 1
ATOM 732 C C . LYS A 1 87 ? -14.670 -2.534 46.702 1.00 47.28 87 LYS A C 1
ATOM 734 O O . LYS A 1 87 ? -15.255 -2.677 47.791 1.00 47.28 87 LYS A O 1
#

Foldseek 3Di:
DVVVLVVLLPPPDDPVNLVVQLVVQLVVLVCCCCPPVVDDDDPVSSVVSNVRSVVRSVVVVVVSSVVSVVVVVVVVVVVVVVVVVVD

Organism: NCBI:txid1547

Sequence (87 aa):
MIHNLIQKFKIKITLKEIVTWFGLSFIGVFAAYISVFHRELNSTMFWEVFAYAVIFVVIMIMTKSYSHYIDGYYQSHIDKHTIKRKK

Mean predicted aligned error: 10.3 Å

Solvent-accessible surface area (backbone atoms only — not comparable to full-atom values): 4929 Å² total; per-residue (Å²): 113,68,68,60,51,55,62,70,62,68,71,84,76,49,70,65,56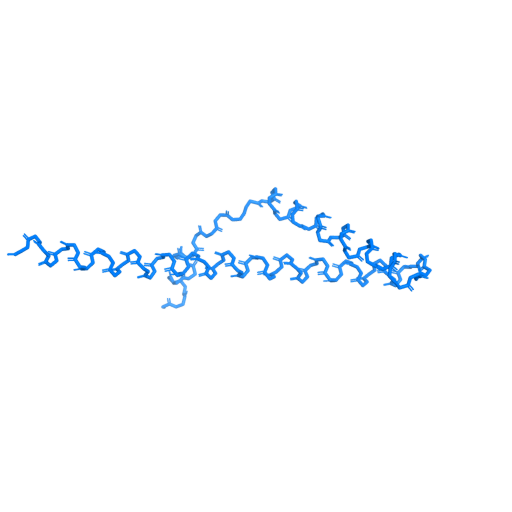,55,54,51,50,32,51,54,37,32,53,52,46,46,48,46,40,49,75,73,64,66,54,76,96,44,74,68,52,55,52,52,32,49,53,52,13,51,52,52,42,51,51,50,54,50,50,57,51,50,50,56,51,50,52,54,54,51,54,55,52,51,51,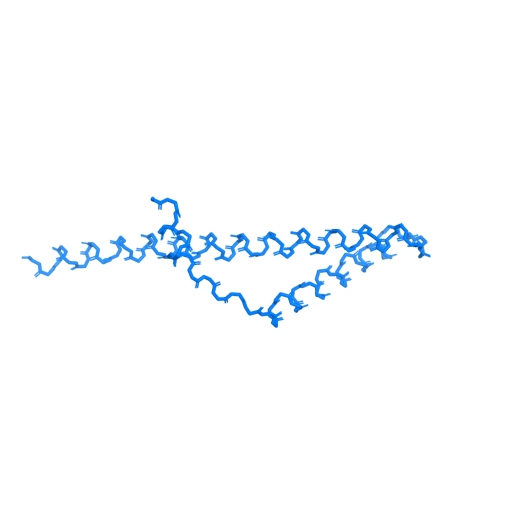57,54,52,57,64,73,75,108

Secondary structure (DSSP, 8-state):
-HHHHHHH------HHHHHHHHHHHHHHHHHHHHHTT-----HHHHHHHHHHHHHHHHHHHHHHHHHHHHHHHHHHHHHHHHHHH--

pLDDT: mean 75.54, std 15.0, range [39.75, 92.5]

Radius of gyration: 19.92 Å; Cα contacts (8 Å, |Δi|>4): 36; chains: 1; bounding box: 36×25×64 Å